Protein AF-A0A940TQI2-F1 (afdb_monomer_lite)

Foldseek 3Di:
DDQPLVPDPQLVVLVVQLVVLLVCLVPDDDPDDPVVVSVVSSVVSNVRSVVSSVVD

Radius of gyration: 13.57 Å; chains: 1; bounding box: 27×19×43 Å

Structure (mmCIF, N/CA/C/O backbone):
data_AF-A0A940TQI2-F1
#
_entry.id   AF-A0A940TQI2-F1
#
loop_
_atom_site.group_PDB
_atom_site.id
_atom_site.type_symbol
_atom_site.label_atom_id
_atom_site.label_alt_id
_atom_site.label_comp_id
_atom_site.label_asym_id
_atom_site.label_entity_id
_atom_site.label_seq_id
_atom_site.pdbx_PDB_ins_code
_atom_site.Cartn_x
_atom_site.Cartn_y
_atom_site.Cartn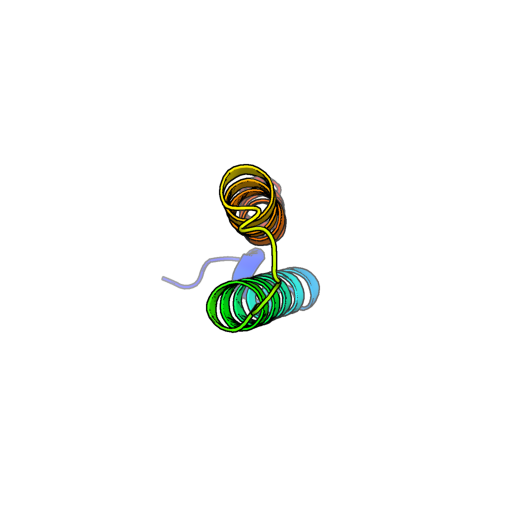_z
_atom_site.occupancy
_atom_site.B_iso_or_equiv
_atom_site.auth_seq_id
_atom_site.auth_comp_id
_atom_site.auth_asym_id
_atom_site.auth_atom_id
_atom_site.pdbx_PDB_model_num
ATOM 1 N N . MET A 1 1 ? -3.433 -7.787 21.567 1.00 62.44 1 MET A N 1
ATOM 2 C CA . MET A 1 1 ? -4.044 -6.450 21.704 1.00 62.44 1 MET A CA 1
ATOM 3 C C . MET A 1 1 ? -4.447 -6.043 20.303 1.00 62.44 1 MET A C 1
ATOM 5 O O . MET A 1 1 ? -3.585 -6.127 19.442 1.00 62.44 1 MET A O 1
ATOM 9 N N . LYS A 1 2 ? -5.731 -5.766 20.057 1.00 73.88 2 LYS A N 1
ATOM 10 C CA . LYS A 1 2 ? -6.222 -5.345 18.737 1.00 73.88 2 LYS A CA 1
ATOM 11 C C . LYS A 1 2 ? -6.125 -3.825 18.673 1.00 73.88 2 LYS A C 1
ATOM 13 O O . LYS A 1 2 ? -6.532 -3.173 19.639 1.00 73.88 2 LYS A O 1
ATOM 18 N N . PHE A 1 3 ? -5.542 -3.272 17.620 1.00 85.94 3 PHE A N 1
ATOM 19 C CA . PHE A 1 3 ? -5.459 -1.821 17.477 1.00 85.94 3 PHE A CA 1
ATOM 20 C C . PHE A 1 3 ? -6.753 -1.285 16.852 1.00 85.94 3 PHE A C 1
ATOM 22 O O . PHE A 1 3 ? -7.322 -1.918 15.970 1.00 85.94 3 PHE A O 1
ATOM 29 N N . GLY A 1 4 ? -7.232 -0.116 17.291 1.00 89.25 4 GLY A N 1
ATOM 30 C CA . GLY A 1 4 ? -8.525 0.428 16.842 1.00 89.25 4 GLY A CA 1
ATOM 31 C C . GLY A 1 4 ? -8.599 0.734 15.339 1.00 89.25 4 GLY A C 1
ATOM 32 O O . GLY A 1 4 ? -9.688 0.759 14.769 1.00 89.25 4 GLY A O 1
ATOM 33 N N . TYR A 1 5 ? -7.454 0.926 14.678 1.00 92.44 5 TYR A N 1
ATOM 34 C CA . TYR A 1 5 ? -7.390 1.110 13.229 1.00 92.44 5 TYR A CA 1
ATOM 35 C C . TYR A 1 5 ? -7.620 -0.188 12.438 1.00 92.44 5 TYR A C 1
ATOM 37 O O . TYR A 1 5 ? -8.015 -0.115 11.279 1.00 92.44 5 TYR A O 1
ATOM 45 N N . GLU A 1 6 ? -7.422 -1.366 13.043 1.00 91.62 6 GLU A N 1
ATOM 46 C CA . GLU A 1 6 ? -7.578 -2.666 12.365 1.00 91.62 6 GLU A CA 1
ATOM 47 C C . GLU A 1 6 ? -9.049 -2.970 12.028 1.00 91.62 6 GLU A C 1
ATOM 49 O O . GLU A 1 6 ? -9.332 -3.770 11.140 1.00 91.62 6 GLU A O 1
ATOM 54 N N . ASP A 1 7 ? -9.997 -2.305 12.698 1.00 94.75 7 ASP A N 1
ATOM 55 C CA . ASP A 1 7 ? -11.435 -2.390 12.405 1.00 94.75 7 ASP A CA 1
ATOM 56 C C . ASP A 1 7 ? -11.878 -1.450 11.271 1.00 94.75 7 ASP A C 1
ATOM 58 O O . ASP A 1 7 ? -13.047 -1.437 10.888 1.00 94.75 7 ASP A O 1
ATOM 62 N N . LEU A 1 8 ? -10.974 -0.630 10.727 1.00 96.62 8 LEU A N 1
ATOM 63 C CA . LEU A 1 8 ? -11.303 0.280 9.638 1.00 96.62 8 LEU A CA 1
ATOM 64 C C . LEU A 1 8 ? -11.197 -0.441 8.300 1.00 96.62 8 LEU A C 1
ATOM 66 O O . LEU A 1 8 ? -10.109 -0.841 7.882 1.00 96.62 8 LEU A O 1
ATOM 70 N N . ASP A 1 9 ? -12.297 -0.486 7.555 1.00 97.88 9 ASP A N 1
ATOM 71 C CA . ASP A 1 9 ? -12.304 -1.027 6.191 1.00 97.88 9 ASP A CA 1
ATOM 72 C C . ASP A 1 9 ? -11.255 -0.349 5.298 1.00 97.88 9 ASP A C 1
ATOM 74 O O . ASP A 1 9 ? -10.593 -0.997 4.492 1.00 97.88 9 ASP A O 1
ATOM 78 N N . VAL A 1 10 ? -11.052 0.963 5.466 1.00 97.81 10 VAL A N 1
ATOM 79 C CA . VAL A 1 10 ? -10.052 1.714 4.693 1.00 97.81 10 VAL A CA 1
ATOM 80 C C . VAL A 1 10 ? -8.616 1.307 5.031 1.00 97.81 10 VAL A C 1
ATOM 82 O O . VAL A 1 10 ? -7.771 1.303 4.140 1.00 97.81 10 VAL A O 1
ATOM 85 N N . TRP A 1 11 ? -8.337 0.928 6.281 1.00 98.25 11 TRP A N 1
ATOM 86 C CA . TRP A 1 11 ? -7.015 0.439 6.666 1.00 98.25 11 TRP A CA 1
ATOM 87 C C . TRP A 1 11 ? -6.764 -0.947 6.068 1.00 98.25 11 TRP A C 1
ATOM 89 O O . TRP A 1 11 ? -5.737 -1.148 5.425 1.00 98.25 11 TRP A O 1
ATOM 99 N N . ASN A 1 12 ? -7.737 -1.860 6.180 1.00 98.00 12 ASN A N 1
ATOM 100 C CA . ASN A 1 12 ? -7.641 -3.201 5.595 1.00 98.00 12 ASN A CA 1
ATOM 101 C C . ASN A 1 12 ? -7.419 -3.135 4.075 1.00 98.00 12 ASN A C 1
ATOM 103 O O . ASN A 1 12 ? -6.493 -3.755 3.557 1.00 98.00 12 ASN A O 1
ATOM 107 N N . ARG A 1 13 ? -8.172 -2.281 3.370 1.00 98.44 13 ARG A N 1
ATOM 108 C CA . ARG A 1 13 ? -7.985 -2.049 1.927 1.00 98.44 13 ARG A CA 1
ATOM 109 C C . ARG A 1 13 ? -6.625 -1.444 1.583 1.00 98.44 13 ARG A C 1
ATOM 111 O O . ARG A 1 13 ? -6.074 -1.755 0.533 1.00 98.44 13 ARG A O 1
ATOM 118 N N . ALA A 1 14 ? -6.077 -0.576 2.434 1.00 98.50 14 ALA A N 1
ATOM 119 C CA . ALA A 1 14 ? -4.741 -0.019 2.228 1.00 98.50 14 ALA A CA 1
ATOM 120 C C . ALA A 1 14 ? -3.640 -1.078 2.407 1.00 98.50 14 ALA A C 1
ATOM 122 O O . ALA A 1 14 ? -2.650 -1.054 1.679 1.00 98.50 14 ALA A O 1
ATOM 123 N N . VAL A 1 15 ? -3.819 -2.021 3.340 1.00 98.38 15 VAL A N 1
ATOM 124 C CA . VAL A 1 15 ? -2.917 -3.171 3.505 1.00 98.38 15 VAL A CA 1
ATOM 125 C C . VAL A 1 15 ? -2.986 -4.090 2.286 1.00 98.38 15 VAL A C 1
ATOM 127 O O . VAL A 1 15 ? -1.944 -4.414 1.722 1.00 98.38 15 VAL A O 1
ATOM 130 N N . GLU A 1 16 ? -4.191 -4.459 1.843 1.00 98.62 16 GLU A N 1
ATOM 131 C CA . GLU A 1 16 ? -4.396 -5.268 0.632 1.00 98.62 16 GLU A CA 1
ATOM 132 C C . GLU A 1 16 ? -3.760 -4.606 -0.596 1.00 98.62 16 GLU A C 1
ATOM 134 O O . GLU A 1 16 ? -3.000 -5.245 -1.321 1.00 98.62 16 GLU A O 1
ATOM 139 N N . PHE A 1 17 ? -3.976 -3.300 -0.773 1.00 98.69 17 PHE A N 1
ATOM 140 C CA . PHE A 1 17 ? -3.361 -2.524 -1.846 1.00 98.69 17 PHE A CA 1
ATOM 141 C C . PHE A 1 17 ? -1.828 -2.593 -1.819 1.00 98.69 17 PHE A C 1
ATOM 143 O O . PHE A 1 17 ? -1.205 -2.811 -2.856 1.00 98.69 17 PHE A O 1
ATOM 150 N N . ALA A 1 18 ? -1.201 -2.438 -0.649 1.00 98.62 18 ALA A N 1
ATOM 151 C CA . ALA A 1 18 ? 0.252 -2.539 -0.530 1.00 98.62 18 ALA A CA 1
ATOM 152 C C . ALA A 1 18 ? 0.765 -3.947 -0.889 1.00 98.62 18 ALA A C 1
ATOM 154 O O . ALA A 1 18 ? 1.776 -4.070 -1.580 1.00 98.62 18 ALA A O 1
ATOM 155 N N . VAL A 1 19 ? 0.052 -5.003 -0.478 1.00 98.62 19 VAL A N 1
ATOM 156 C CA . VAL A 1 19 ? 0.388 -6.394 -0.834 1.00 98.62 19 VAL A CA 1
ATOM 157 C C . VAL A 1 19 ? 0.311 -6.613 -2.347 1.00 98.62 19 VAL A C 1
ATOM 159 O O . VAL A 1 19 ? 1.230 -7.189 -2.929 1.00 98.62 19 VAL A O 1
ATOM 162 N N . GLU A 1 20 ? -0.746 -6.126 -3.000 1.00 98.50 20 GLU A N 1
ATOM 163 C CA . GLU A 1 20 ? -0.897 -6.223 -4.455 1.00 98.50 20 GLU A CA 1
ATOM 164 C C . GLU A 1 20 ? 0.206 -5.466 -5.204 1.00 98.50 20 GLU A C 1
ATOM 166 O O . GLU A 1 20 ? 0.762 -5.982 -6.175 1.00 98.50 20 GLU A O 1
ATOM 171 N N . VAL A 1 21 ? 0.558 -4.260 -4.743 1.00 98.38 21 VAL A N 1
ATOM 172 C CA . VAL A 1 21 ? 1.629 -3.453 -5.341 1.00 98.38 21 VAL A CA 1
ATOM 173 C C . VAL A 1 21 ? 2.977 -4.160 -5.239 1.00 98.38 21 VAL A C 1
ATOM 175 O O . VAL A 1 21 ? 3.670 -4.260 -6.250 1.00 98.38 21 VAL A O 1
ATOM 178 N N . ILE A 1 22 ? 3.338 -4.676 -4.061 1.00 98.06 22 ILE A N 1
ATOM 179 C CA . ILE A 1 22 ? 4.592 -5.420 -3.865 1.00 98.06 22 ILE A CA 1
ATOM 180 C C . ILE A 1 22 ? 4.616 -6.647 -4.781 1.00 98.06 22 ILE A C 1
ATOM 182 O O . ILE A 1 22 ? 5.565 -6.830 -5.541 1.00 98.06 22 ILE A O 1
ATOM 186 N N . GLY A 1 23 ? 3.531 -7.428 -4.811 1.00 97.69 23 GLY A N 1
ATOM 187 C CA . GLY A 1 23 ? 3.432 -8.591 -5.693 1.00 97.69 23 GLY A CA 1
ATOM 188 C C . GLY A 1 23 ? 3.561 -8.234 -7.180 1.00 97.69 23 GLY A C 1
ATOM 189 O O . GLY A 1 23 ? 4.178 -8.971 -7.949 1.00 97.69 23 GLY A O 1
ATOM 190 N N . LEU A 1 24 ? 3.027 -7.091 -7.612 1.00 96.06 24 LEU A N 1
ATOM 191 C CA . LEU A 1 24 ? 3.182 -6.615 -8.987 1.00 96.06 24 LEU A CA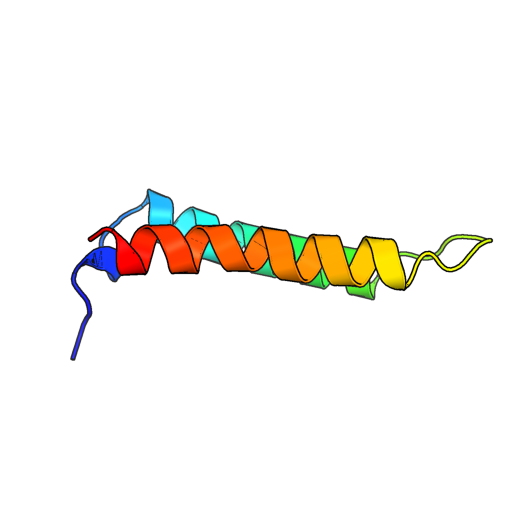 1
ATOM 192 C C . LEU A 1 24 ? 4.621 -6.173 -9.284 1.00 96.06 24 LEU A C 1
ATOM 194 O O . LEU A 1 24 ? 5.150 -6.494 -10.350 1.00 96.06 24 LEU A O 1
ATOM 198 N N . VAL A 1 25 ? 5.261 -5.464 -8.353 1.00 95.81 25 VAL A N 1
ATOM 199 C CA . VAL A 1 25 ? 6.649 -5.004 -8.481 1.00 95.81 25 VAL A CA 1
ATOM 200 C C . VAL A 1 25 ? 7.623 -6.182 -8.581 1.00 95.81 25 VAL A C 1
ATOM 202 O O . VAL A 1 25 ? 8.484 -6.172 -9.462 1.00 95.81 25 VAL A O 1
ATOM 205 N N . GLU A 1 26 ? 7.447 -7.222 -7.763 1.00 93.75 26 GLU A N 1
ATOM 206 C CA . GLU A 1 26 ? 8.271 -8.440 -7.789 1.00 93.75 26 GLU A CA 1
ATOM 207 C C . GLU A 1 26 ? 8.223 -9.169 -9.142 1.00 93.75 26 GLU A C 1
ATOM 209 O O . GLU A 1 26 ? 9.201 -9.796 -9.555 1.00 93.75 26 GLU A O 1
ATOM 214 N N . ASN A 1 27 ? 7.098 -9.065 -9.855 1.00 94.12 27 ASN A N 1
ATOM 215 C CA . ASN A 1 27 ? 6.854 -9.769 -11.113 1.00 94.12 27 ASN A CA 1
ATOM 216 C C . ASN A 1 27 ? 7.026 -8.888 -12.366 1.00 94.12 27 ASN A C 1
ATOM 218 O O . ASN A 1 27 ? 6.857 -9.372 -13.491 1.00 94.12 27 ASN A O 1
ATOM 222 N N . ILE A 1 28 ? 7.376 -7.604 -12.215 1.00 92.31 28 ILE A N 1
ATOM 223 C CA . ILE A 1 28 ? 7.594 -6.705 -13.352 1.00 92.31 28 ILE A CA 1
ATOM 224 C C . ILE A 1 28 ? 8.833 -7.140 -14.150 1.00 92.31 28 ILE A C 1
ATOM 226 O O . ILE A 1 28 ? 9.965 -7.155 -13.665 1.00 92.31 28 ILE A O 1
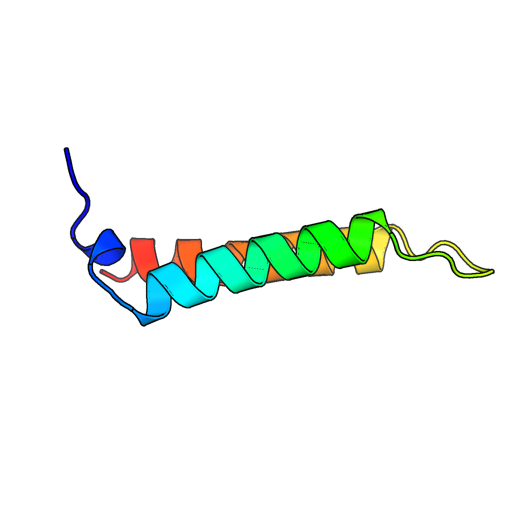ATOM 230 N N . SER A 1 29 ? 8.617 -7.441 -15.431 1.00 90.25 29 SER A N 1
ATOM 231 C CA . SER A 1 29 ? 9.673 -7.768 -16.387 1.00 90.25 29 SER A CA 1
ATOM 232 C C . SER A 1 29 ? 9.653 -6.770 -17.539 1.00 90.25 29 SER A C 1
ATOM 234 O O . SER A 1 29 ? 8.814 -6.829 -18.437 1.00 90.25 29 SER A O 1
ATOM 236 N N . THR A 1 30 ? 10.580 -5.816 -17.500 1.00 89.50 30 THR A N 1
ATOM 237 C CA . THR A 1 30 ? 10.763 -4.801 -18.542 1.00 89.50 30 THR A CA 1
ATOM 238 C C . THR A 1 30 ? 12.193 -4.816 -19.067 1.00 89.50 30 THR A C 1
ATOM 240 O O . THR A 1 30 ? 13.134 -5.148 -18.347 1.00 89.50 30 THR A O 1
ATOM 243 N N . HIS A 1 31 ? 12.379 -4.408 -20.328 1.00 92.25 31 HIS A N 1
ATOM 244 C CA . HIS A 1 31 ? 13.703 -4.357 -20.965 1.00 92.25 31 HIS A CA 1
ATOM 245 C C . HIS A 1 31 ? 14.713 -3.515 -20.162 1.00 92.25 31 HIS A C 1
ATOM 247 O O . HIS A 1 31 ? 15.868 -3.902 -19.995 1.00 92.25 31 HIS A O 1
ATOM 253 N N . ARG A 1 32 ? 14.261 -2.381 -19.611 1.00 91.75 32 ARG A N 1
ATOM 254 C CA . ARG A 1 32 ? 15.011 -1.574 -18.643 1.00 91.75 32 ARG A CA 1
ATOM 255 C C . ARG A 1 32 ? 14.541 -1.908 -17.235 1.00 91.75 32 ARG A C 1
ATOM 257 O O . ARG A 1 32 ? 13.345 -1.872 -16.974 1.00 91.75 32 ARG A O 1
ATOM 264 N N . ARG A 1 33 ? 15.470 -2.144 -16.308 1.00 88.62 33 ARG A N 1
ATOM 265 C CA . ARG A 1 33 ? 15.133 -2.329 -14.891 1.00 88.62 33 ARG A CA 1
ATOM 266 C C . ARG A 1 33 ? 14.979 -0.975 -14.197 1.00 88.62 33 ARG A C 1
ATOM 268 O O . ARG A 1 33 ? 15.910 -0.170 -14.179 1.00 88.62 33 ARG A O 1
ATOM 275 N N . HIS A 1 34 ? 13.797 -0.721 -13.645 1.00 93.25 34 HIS A N 1
ATOM 276 C CA . HIS A 1 34 ? 13.418 0.548 -13.018 1.00 93.25 34 HIS A CA 1
ATOM 27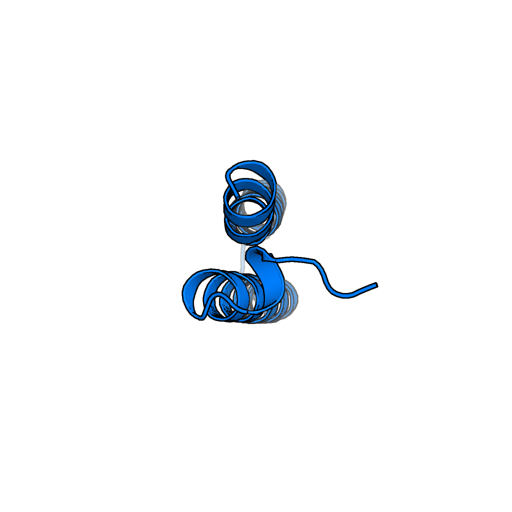7 C C . HIS A 1 34 ? 13.523 0.503 -11.484 1.00 93.25 34 HIS A C 1
ATOM 279 O O . HIS A 1 34 ? 12.659 1.042 -10.806 1.00 93.25 34 HIS A O 1
ATOM 285 N N . TYR A 1 35 ? 14.584 -0.105 -10.936 1.00 92.56 35 TYR A N 1
ATOM 286 C CA . TYR A 1 35 ? 14.717 -0.407 -9.499 1.00 92.56 35 TYR A CA 1
ATOM 287 C C . TYR A 1 35 ? 14.319 0.743 -8.567 1.00 92.56 35 TYR A C 1
ATOM 289 O O . TYR A 1 35 ? 13.432 0.575 -7.746 1.00 92.56 35 TYR A O 1
ATOM 297 N N . ARG A 1 36 ? 14.869 1.948 -8.773 1.00 96.31 36 ARG A N 1
ATOM 298 C CA . ARG A 1 36 ? 14.525 3.113 -7.941 1.00 96.31 36 ARG A CA 1
ATOM 299 C C . ARG A 1 36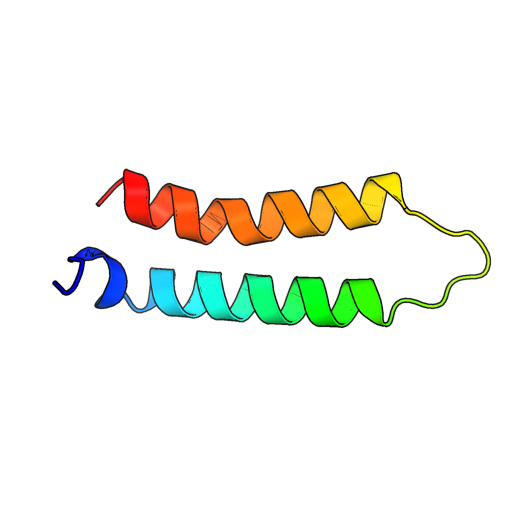 ? 13.038 3.465 -7.984 1.00 96.31 36 ARG A C 1
ATOM 301 O O . ARG A 1 36 ? 12.484 3.859 -6.972 1.00 96.31 36 ARG A O 1
ATOM 308 N N . LEU A 1 37 ? 12.408 3.400 -9.156 1.00 96.12 37 LEU A N 1
ATOM 309 C CA . LEU A 1 37 ? 10.983 3.715 -9.271 1.00 96.12 37 LEU A CA 1
ATOM 310 C C . LEU A 1 37 ? 10.146 2.652 -8.555 1.00 96.12 37 LEU A C 1
ATOM 312 O O . LEU A 1 37 ? 9.204 2.998 -7.857 1.00 96.12 37 LEU A O 1
ATOM 316 N N . LEU A 1 38 ? 10.521 1.384 -8.714 1.00 95.94 38 LEU A N 1
ATOM 317 C CA . LEU A 1 38 ? 9.845 0.247 -8.101 1.00 95.94 38 LEU A CA 1
ATOM 318 C C . LEU A 1 38 ? 9.928 0.293 -6.566 1.00 95.94 38 LEU A C 1
ATOM 320 O O . LEU A 1 38 ? 8.894 0.263 -5.912 1.00 95.94 38 LEU A O 1
ATOM 324 N N . GLU A 1 39 ? 11.116 0.523 -6.001 1.00 95.94 39 GLU A N 1
ATOM 325 C CA . GLU A 1 39 ? 11.315 0.686 -4.549 1.00 95.94 39 GLU A CA 1
ATOM 326 C C . GLU A 1 39 ? 10.499 1.862 -3.973 1.00 95.94 39 GLU A C 1
ATOM 328 O O . GLU A 1 39 ? 9.953 1.790 -2.873 1.00 95.94 39 GLU A O 1
ATOM 333 N N . GLN A 1 40 ? 10.378 2.970 -4.716 1.00 98.19 40 GLN A N 1
ATOM 334 C CA . GLN A 1 40 ? 9.559 4.116 -4.294 1.00 98.19 40 GLN A CA 1
ATOM 335 C C . GLN A 1 40 ? 8.058 3.805 -4.341 1.00 98.19 40 GLN A C 1
ATOM 337 O O . GLN A 1 40 ? 7.292 4.300 -3.513 1.00 98.19 40 GLN A O 1
ATOM 342 N N . VAL A 1 41 ? 7.621 2.982 -5.294 1.00 97.88 41 VAL A N 1
ATOM 343 C CA . VAL A 1 41 ? 6.230 2.526 -5.389 1.00 97.88 41 VAL A CA 1
ATOM 344 C C . VAL A 1 41 ? 5.889 1.597 -4.217 1.00 97.88 41 VAL A C 1
ATOM 346 O O . VAL A 1 41 ? 4.873 1.813 -3.559 1.00 97.88 41 VAL A O 1
ATOM 349 N N . GLU A 1 42 ? 6.765 0.652 -3.869 1.00 97.94 42 GLU A N 1
ATOM 350 C CA . GLU A 1 42 ? 6.602 -0.199 -2.679 1.00 97.94 42 GLU A CA 1
ATOM 351 C C . GLU A 1 42 ? 6.499 0.648 -1.399 1.00 97.94 42 GLU A C 1
ATOM 353 O O . GLU A 1 42 ? 5.525 0.544 -0.647 1.00 97.94 42 GLU A O 1
ATOM 358 N N . GLY A 1 43 ? 7.448 1.566 -1.187 1.00 98.38 43 GLY A N 1
ATOM 359 C CA . GLY A 1 43 ? 7.450 2.449 -0.019 1.00 98.38 43 GLY A CA 1
ATOM 360 C C . GLY A 1 43 ? 6.222 3.363 0.063 1.00 98.38 43 GLY A C 1
ATOM 361 O O . GLY A 1 43 ? 5.622 3.513 1.126 1.00 98.38 43 GLY A O 1
ATOM 362 N N . SER A 1 44 ? 5.800 3.956 -1.055 1.00 98.50 44 SER A N 1
ATOM 363 C CA . SER A 1 44 ? 4.616 4.828 -1.066 1.00 98.50 44 SER A CA 1
ATOM 364 C C . SER A 1 44 ? 3.307 4.061 -0.856 1.00 98.50 44 SER A C 1
ATOM 366 O O . SER A 1 44 ? 2.417 4.585 -0.190 1.00 98.50 44 SER A O 1
ATOM 368 N N . SER A 1 45 ? 3.197 2.821 -1.344 1.00 98.69 45 SER A N 1
ATOM 369 C CA . SER A 1 45 ? 2.003 1.987 -1.141 1.00 98.69 45 SER A CA 1
ATOM 370 C C . SER A 1 45 ? 1.808 1.576 0.324 1.00 98.69 45 SER A C 1
ATOM 372 O O . SER A 1 45 ? 0.716 1.730 0.868 1.00 98.69 45 SER A O 1
ATOM 374 N N . THR A 1 46 ? 2.881 1.154 1.000 1.00 98.44 46 THR A N 1
ATOM 375 C CA . THR A 1 46 ? 2.860 0.784 2.430 1.00 98.44 46 THR A CA 1
ATOM 376 C C . THR A 1 46 ? 2.623 1.985 3.347 1.00 98.44 46 THR A C 1
ATOM 378 O O . THR A 1 46 ? 2.002 1.858 4.400 1.00 98.44 46 THR A O 1
ATOM 381 N N . SER A 1 47 ? 3.055 3.178 2.930 1.00 98.62 47 SER A N 1
ATOM 382 C CA . SER A 1 47 ? 2.863 4.421 3.683 1.00 98.62 47 SER A CA 1
ATOM 383 C C . SER A 1 47 ? 1.384 4.739 3.949 1.00 98.62 47 SER A C 1
ATOM 385 O O . SER A 1 47 ? 1.059 5.323 4.982 1.00 98.62 47 SER A O 1
ATOM 387 N N . ILE A 1 48 ? 0.465 4.325 3.070 1.00 98.56 48 ILE A N 1
ATOM 388 C CA . ILE A 1 48 ? -0.97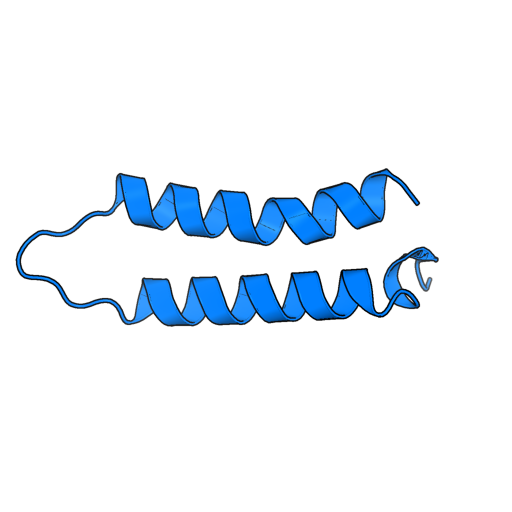0 4.621 3.204 1.00 98.56 48 ILE A CA 1
ATOM 389 C C . ILE A 1 48 ? -1.549 3.985 4.475 1.00 98.56 48 ILE A C 1
ATOM 391 O O . ILE A 1 48 ? -2.176 4.678 5.277 1.00 98.56 48 ILE A O 1
ATOM 395 N N . SER A 1 49 ? -1.324 2.684 4.688 1.00 98.00 49 SER A N 1
ATOM 396 C CA . SER A 1 49 ? -1.834 1.984 5.874 1.00 98.00 49 SER A CA 1
ATOM 397 C C . SER A 1 49 ? -1.157 2.476 7.156 1.00 98.00 49 SER A C 1
ATOM 399 O O . SER A 1 49 ? -1.831 2.614 8.177 1.00 98.00 49 SER A O 1
ATOM 401 N N . MET A 1 50 ? 0.135 2.824 7.095 1.00 97.81 50 MET A N 1
ATOM 402 C CA . MET A 1 50 ? 0.855 3.415 8.230 1.00 97.81 50 MET A CA 1
ATOM 403 C C . MET A 1 50 ? 0.289 4.782 8.630 1.00 97.81 50 MET A C 1
ATOM 405 O O . MET A 1 50 ? 0.030 5.004 9.808 1.00 97.81 50 MET A O 1
ATOM 409 N N . ASN A 1 51 ? 0.013 5.667 7.669 1.00 98.31 51 ASN A N 1
ATOM 410 C CA . ASN A 1 51 ? -0.567 6.983 7.955 1.00 98.31 51 ASN A CA 1
ATOM 411 C C . ASN A 1 51 ? -2.007 6.884 8.488 1.00 98.31 51 ASN A C 1
ATOM 413 O O . ASN A 1 51 ? -2.399 7.663 9.354 1.00 98.31 51 ASN A O 1
ATOM 417 N N . ILE A 1 52 ? -2.804 5.918 8.009 1.00 97.81 52 ILE A N 1
ATOM 418 C CA . ILE A 1 52 ? -4.142 5.659 8.568 1.00 97.81 52 ILE A CA 1
ATOM 419 C C . ILE A 1 52 ? -4.036 5.186 10.021 1.00 97.81 52 ILE A C 1
ATOM 421 O O . ILE A 1 52 ? -4.828 5.624 10.850 1.00 97.81 52 ILE A O 1
ATOM 425 N N . ALA A 1 53 ? -3.078 4.304 10.319 1.00 96.81 53 ALA A N 1
ATOM 426 C CA . ALA A 1 53 ? -2.851 3.800 11.668 1.00 96.81 53 ALA A CA 1
ATOM 427 C C . ALA A 1 53 ? -2.344 4.892 12.623 1.00 96.81 53 ALA A C 1
ATOM 429 O O . ALA A 1 53 ? -2.765 4.926 13.772 1.00 96.81 53 ALA A O 1
ATOM 430 N N . GLU A 1 54 ? -1.475 5.792 12.152 1.00 96.81 54 GLU A N 1
ATOM 431 C CA . GLU A 1 54 ? -0.953 6.917 12.938 1.00 96.81 54 GLU A CA 1
ATOM 432 C C . GLU A 1 54 ? -2.030 7.965 13.254 1.00 96.81 54 GLU A C 1
ATOM 434 O O . GLU A 1 54 ? -2.058 8.520 14.350 1.00 96.81 54 GLU A O 1
ATOM 439 N N . GLY A 1 55 ? -2.935 8.235 12.308 1.00 94.12 55 GLY A N 1
ATOM 440 C CA . GLY A 1 55 ? -3.991 9.237 12.468 1.00 94.12 55 GLY A CA 1
ATOM 441 C C . GLY A 1 55 ? -5.218 8.783 13.268 1.00 94.12 55 GLY A C 1
ATOM 442 O O . GLY A 1 55 ? -6.181 9.550 13.362 1.00 94.12 55 GLY A O 1
ATOM 443 N N . LYS A 1 56 ? -5.232 7.551 13.785 1.00 79.44 56 LYS A N 1
ATOM 444 C CA . LYS A 1 56 ? -6.402 6.906 14.397 1.00 79.44 56 LYS A CA 1
ATOM 445 C C . LYS A 1 56 ? -6.198 6.512 15.849 1.00 79.44 56 LYS A C 1
ATOM 447 O O . LYS A 1 56 ? -5.085 6.091 16.218 1.00 79.44 56 LYS A O 1
#

Sequence (56 aa):
MKFGYEDLDVWNRAVEFAVEVIGLVENISTHRRHYRLLEQVEGSSTSISMNIAEGK

pLDDT: mean 94.65, std 6.44, range [62.44, 98.69]

Secondary structure (DSSP, 8-state):
---GGGG-HHHHHHHHHHHHHHHHHHH---SS--HHHHHHHHHHHHHHHHHHHHT-